Protein AF-A0A949GDP2-F1 (afdb_monomer_lite)

Sequence (70 aa):
MAEIRPSDGEPFRAFVCHTINPYGFPAKDRSGRLEVMEKPHLGELMAKIRAPHAERQLSYATPNTEGEIQ

Secondary structure (DSSP, 8-state):
-EEE--SSS--EEEEE--SS-TT------SSS---SEE-S-HHHHHHHHHSPP-------PPPP------

Foldseek 3Di:
DDWDDDPDDDIDDWDQAPCDAPVPDRHHDPLVQDDRIGHPDVVVVVCSSPDDDPDPPDDDDDPPPPDPDD

pLDDT: mean 87.79, std 13.19, range [44.47, 97.75]

Structure (mmCIF, N/CA/C/O backbone):
data_AF-A0A949GDP2-F1
#
_entry.id   AF-A0A949GDP2-F1
#
loop_
_atom_site.group_PDB
_atom_site.id
_atom_site.type_symbol
_atom_site.label_atom_id
_atom_site.label_alt_id
_atom_site.label_comp_id
_atom_site.label_asym_id
_atom_site.label_entity_id
_atom_site.label_seq_id
_atom_site.pdbx_PDB_ins_code
_atom_site.Cartn_x
_atom_site.Cartn_y
_atom_site.Cartn_z
_atom_site.occupancy
_atom_site.B_iso_or_equiv
_atom_site.auth_seq_id
_atom_site.auth_comp_id
_atom_site.auth_asym_id
_atom_site.auth_atom_id
_atom_site.pdbx_PDB_model_num
ATOM 1 N N . MET A 1 1 ? -8.121 4.762 -1.680 1.00 90.69 1 MET A N 1
ATOM 2 C CA . MET A 1 1 ? -7.603 5.065 -0.329 1.00 90.69 1 MET A CA 1
ATOM 3 C C . MET A 1 1 ? -8.740 4.867 0.650 1.00 90.69 1 MET A C 1
ATOM 5 O O . MET A 1 1 ? -9.856 5.246 0.317 1.00 90.69 1 MET A O 1
ATOM 9 N N . ALA A 1 2 ? -8.464 4.273 1.803 1.00 94.94 2 ALA A N 1
ATOM 10 C CA . ALA A 1 2 ? -9.440 3.989 2.846 1.00 94.94 2 ALA A CA 1
ATOM 11 C C . ALA A 1 2 ? -8.942 4.502 4.201 1.00 94.94 2 ALA A C 1
ATOM 13 O O . ALA A 1 2 ? -7.740 4.697 4.389 1.00 94.94 2 ALA A O 1
ATOM 14 N N . GLU A 1 3 ? -9.875 4.732 5.120 1.00 96.38 3 GLU A N 1
ATOM 15 C CA . GLU A 1 3 ? -9.575 4.893 6.541 1.00 96.38 3 GLU A CA 1
ATOM 16 C C . GLU A 1 3 ? -9.545 3.505 7.187 1.00 96.38 3 GLU A C 1
ATOM 18 O O . GLU A 1 3 ? -10.478 2.719 7.024 1.00 96.38 3 GLU A O 1
ATOM 23 N N . ILE A 1 4 ? -8.457 3.204 7.885 1.00 95.75 4 ILE A N 1
ATOM 24 C CA . ILE A 1 4 ? -8.220 1.959 8.601 1.00 95.75 4 ILE A CA 1
ATOM 25 C C . ILE A 1 4 ? -8.338 2.253 10.088 1.00 95.75 4 ILE A C 1
ATOM 27 O O . ILE A 1 4 ? -7.722 3.190 10.596 1.00 95.75 4 ILE A O 1
ATOM 31 N N . ARG A 1 5 ? -9.132 1.436 10.777 1.00 94.75 5 ARG A N 1
ATOM 32 C CA . ARG A 1 5 ? -9.334 1.506 12.223 1.00 94.75 5 ARG A CA 1
ATOM 33 C C . ARG A 1 5 ? -8.793 0.220 12.841 1.00 94.75 5 ARG A C 1
ATOM 35 O O . ARG A 1 5 ? -9.488 -0.796 12.790 1.00 94.75 5 ARG A O 1
ATOM 42 N N . PRO A 1 6 ? -7.535 0.215 13.307 1.00 90.69 6 PRO A N 1
ATOM 43 C CA . PRO A 1 6 ? -6.980 -0.946 13.986 1.00 90.69 6 PRO A CA 1
ATOM 44 C C . PRO A 1 6 ? -7.678 -1.166 15.338 1.00 90.69 6 PRO A C 1
ATOM 46 O O . PRO A 1 6 ? -8.351 -0.279 15.856 1.00 90.69 6 PRO A O 1
ATOM 49 N N . SER A 1 7 ? -7.533 -2.366 15.904 1.00 91.81 7 SER A N 1
ATOM 50 C CA . SER A 1 7 ? -8.062 -2.689 17.238 1.00 91.81 7 SER A CA 1
ATOM 51 C C . SER A 1 7 ? -7.333 -1.957 18.367 1.00 91.81 7 SER A C 1
ATOM 53 O O . SER A 1 7 ? -7.877 -1.831 19.458 1.00 91.81 7 SER A O 1
ATOM 55 N N . ASP A 1 8 ? -6.104 -1.518 18.102 1.00 91.44 8 ASP A N 1
ATOM 56 C CA . ASP A 1 8 ? -5.275 -0.720 18.995 1.00 91.44 8 ASP A CA 1
ATOM 57 C C . ASP A 1 8 ? -4.561 0.371 18.182 1.00 91.44 8 ASP A C 1
ATOM 59 O O . ASP A 1 8 ? -4.141 0.129 17.045 1.00 91.44 8 ASP A O 1
ATOM 63 N N . GLY A 1 9 ? -4.439 1.564 18.760 1.00 92.62 9 GLY A N 1
ATOM 64 C CA . GLY A 1 9 ? -3.901 2.760 18.113 1.00 92.62 9 GLY A CA 1
ATOM 65 C C . GLY A 1 9 ? -4.919 3.615 17.346 1.00 92.62 9 GLY A C 1
ATOM 66 O O . GLY A 1 9 ? -6.110 3.316 17.257 1.00 92.62 9 GLY A O 1
ATOM 67 N N . GLU A 1 10 ? -4.423 4.724 16.796 1.00 96.19 10 GLU A N 1
ATOM 68 C CA . GLU A 1 10 ? -5.241 5.734 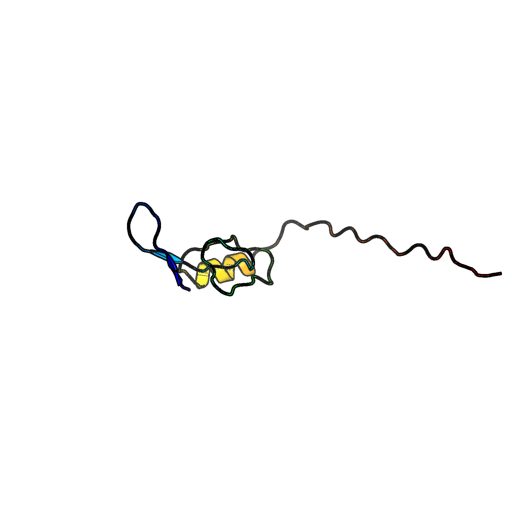16.119 1.00 96.19 10 GLU A CA 1
ATOM 69 C C . GLU A 1 10 ? -5.632 5.323 14.688 1.00 96.19 10 GLU A C 1
ATOM 71 O O . GLU A 1 10 ? -4.844 4.680 13.980 1.00 96.19 10 GLU A O 1
ATOM 76 N N . PRO A 1 11 ? -6.817 5.742 14.205 1.00 95.94 11 PRO A N 1
ATOM 77 C CA . PRO A 1 11 ? -7.194 5.584 12.809 1.00 95.94 11 PRO A CA 1
ATOM 78 C C . PRO A 1 11 ? -6.187 6.241 11.860 1.00 95.94 11 PRO A C 1
ATOM 80 O O . PRO A 1 11 ? -5.731 7.364 12.077 1.00 95.94 11 PRO A O 1
ATOM 83 N N . PHE A 1 12 ? -5.889 5.575 10.748 1.00 96.31 12 PHE A N 1
ATOM 84 C CA . PHE A 1 12 ? -4.978 6.097 9.729 1.00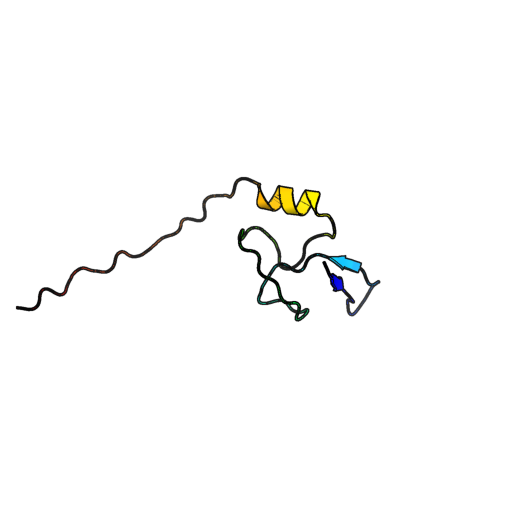 96.31 12 PHE A CA 1
ATOM 85 C C . PHE A 1 12 ? -5.500 5.836 8.319 1.00 96.31 12 PHE A C 1
ATOM 87 O O . PHE A 1 12 ? -6.415 5.046 8.103 1.00 96.31 12 PHE A O 1
ATOM 94 N N . ARG A 1 13 ? -4.927 6.517 7.323 1.00 96.81 13 ARG A N 1
ATOM 95 C CA . ARG A 1 13 ? -5.278 6.309 5.912 1.00 96.81 13 ARG A CA 1
ATOM 96 C C . ARG A 1 13 ? -4.247 5.434 5.221 1.00 96.81 13 ARG A C 1
ATOM 98 O O . ARG A 1 13 ? -3.053 5.613 5.428 1.00 96.81 13 ARG A O 1
ATOM 105 N N . ALA A 1 14 ? -4.713 4.546 4.353 1.00 97.38 14 ALA A N 1
ATOM 106 C CA . ALA A 1 14 ? -3.863 3.675 3.548 1.00 97.38 14 ALA A CA 1
ATOM 107 C C . ALA A 1 14 ? -4.505 3.366 2.189 1.00 97.38 14 ALA A C 1
ATOM 109 O O . ALA A 1 14 ? -5.708 3.571 1.970 1.00 97.38 14 ALA A O 1
ATOM 110 N N . PHE A 1 15 ? -3.711 2.856 1.252 1.00 97.75 15 PHE A N 1
ATOM 111 C CA . PHE A 1 15 ? -4.248 2.137 0.100 1.00 97.75 15 PHE A CA 1
ATOM 112 C C . PHE A 1 15 ? -4.368 0.659 0.445 1.00 97.75 15 PHE A C 1
ATOM 114 O O . PHE A 1 15 ? -3.435 0.081 0.985 1.00 97.75 15 PHE A O 1
ATOM 121 N N . VAL A 1 16 ? -5.510 0.061 0.109 1.00 97.44 16 VAL A N 1
ATOM 122 C CA . VAL A 1 16 ? -5.703 -1.389 0.142 1.00 97.44 16 VAL A CA 1
ATOM 123 C C . VAL A 1 16 ? -5.618 -1.884 -1.290 1.00 97.44 16 VAL A C 1
ATOM 125 O O . VAL A 1 16 ? -6.318 -1.361 -2.161 1.00 97.44 16 VAL A O 1
ATOM 128 N N . CYS A 1 17 ? -4.722 -2.832 -1.545 1.00 97.50 17 CYS A N 1
ATOM 129 C CA . CYS A 1 17 ? -4.316 -3.166 -2.909 1.00 97.50 17 CYS A CA 1
ATOM 130 C C . CYS A 1 17 ? -4.651 -4.607 -3.310 1.00 97.50 17 CYS A C 1
ATOM 132 O O . CYS A 1 17 ? -4.727 -4.890 -4.500 1.00 97.50 17 CYS A O 1
ATOM 134 N N . HIS A 1 18 ? -4.907 -5.529 -2.379 1.00 97.56 18 HIS A N 1
ATOM 135 C CA . HIS A 1 18 ? -5.195 -6.935 -2.713 1.00 97.56 18 HIS A CA 1
ATOM 136 C C . HIS A 1 18 ?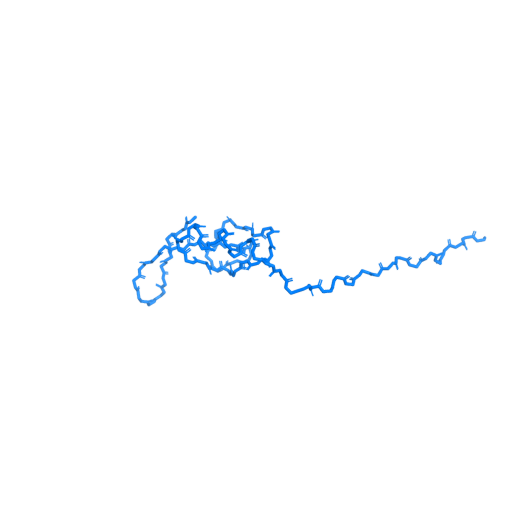 -6.691 -7.246 -2.728 1.00 97.56 18 HIS A C 1
ATOM 138 O O . HIS A 1 18 ? -7.457 -6.706 -1.935 1.00 97.56 18 HIS A O 1
ATOM 144 N N . THR A 1 19 ? -7.105 -8.164 -3.606 1.00 96.94 19 THR A N 1
ATOM 145 C CA . THR A 1 19 ? -8.503 -8.627 -3.681 1.00 96.94 19 THR A CA 1
ATOM 146 C C . THR A 1 19 ? -8.932 -9.381 -2.432 1.00 96.94 19 THR A C 1
ATOM 148 O O . THR A 1 19 ? -10.036 -9.160 -1.947 1.00 96.94 19 THR A O 1
ATOM 151 N N . ILE A 1 20 ? -8.053 -10.220 -1.883 1.00 95.81 20 ILE A N 1
ATOM 152 C CA . ILE A 1 20 ? -8.264 -10.857 -0.584 1.00 95.81 20 ILE A CA 1
ATOM 153 C C . ILE A 1 20 ? -7.543 -9.990 0.446 1.00 95.81 20 ILE A C 1
ATOM 155 O O . ILE A 1 20 ? -6.319 -10.013 0.535 1.00 95.81 20 ILE A O 1
ATOM 159 N N . ASN A 1 21 ? -8.300 -9.175 1.174 1.00 95.06 21 ASN A N 1
ATOM 160 C CA . ASN A 1 21 ? -7.782 -8.296 2.218 1.00 95.06 21 ASN A CA 1
ATOM 161 C C . ASN A 1 21 ? -8.700 -8.346 3.454 1.00 95.06 21 ASN A C 1
ATOM 163 O O . ASN A 1 21 ? -9.899 -8.589 3.305 1.00 95.06 21 ASN A O 1
ATOM 167 N N . PRO A 1 22 ? -8.175 -8.096 4.667 1.00 93.81 22 PRO A N 1
ATOM 168 C CA . PRO A 1 22 ? -8.948 -8.219 5.907 1.00 93.81 22 PRO A CA 1
ATOM 169 C C . PRO A 1 22 ? -9.950 -7.075 6.123 1.00 93.81 22 PRO A C 1
ATOM 171 O O . PRO A 1 22 ? -10.742 -7.122 7.058 1.00 93.81 22 PRO A O 1
ATOM 174 N N . TYR A 1 23 ? -9.922 -6.046 5.274 1.00 94.25 23 TYR A N 1
ATOM 175 C CA . TYR A 1 23 ? -10.720 -4.831 5.431 1.00 94.25 23 TYR A CA 1
ATOM 176 C C . TYR A 1 23 ? -12.006 -4.838 4.595 1.00 94.25 23 TYR A C 1
ATOM 178 O O . TYR A 1 23 ? -12.804 -3.910 4.694 1.00 94.25 23 TYR A O 1
ATOM 186 N N . GLY A 1 24 ? -12.207 -5.850 3.744 1.00 94.44 24 GLY A N 1
ATOM 187 C CA . GLY A 1 24 ? -13.406 -5.980 2.911 1.00 94.44 24 GLY A CA 1
ATOM 188 C C . GLY A 1 24 ? -13.537 -4.923 1.809 1.00 94.44 24 GLY A C 1
ATOM 189 O O . GLY A 1 24 ? -14.603 -4.796 1.209 1.00 94.44 24 GLY A O 1
ATOM 190 N N . PHE A 1 25 ? -12.478 -4.160 1.515 1.00 95.31 25 PHE A N 1
ATOM 191 C CA . PHE A 1 25 ? -12.526 -3.156 0.454 1.00 95.31 25 PHE A CA 1
ATOM 192 C C . PHE A 1 25 ? -12.355 -3.799 -0.930 1.00 95.31 25 PHE A C 1
ATOM 194 O O . PHE A 1 25 ? -11.487 -4.663 -1.095 1.00 95.31 25 PHE A O 1
ATOM 201 N N . PRO A 1 26 ? -13.112 -3.358 -1.955 1.00 95.50 26 PRO A N 1
ATOM 202 C CA . PRO A 1 26 ? -12.903 -3.811 -3.324 1.00 95.50 26 PRO A CA 1
ATOM 203 C C . PRO A 1 26 ? -11.566 -3.273 -3.850 1.00 95.50 26 PRO A C 1
ATOM 205 O O . PRO A 1 26 ? -11.419 -2.081 -4.121 1.00 95.50 26 PRO A O 1
ATOM 208 N N . ALA A 1 27 ? -10.583 -4.159 -4.001 1.00 96.31 27 ALA A N 1
ATOM 209 C CA . ALA A 1 27 ? -9.242 -3.813 -4.458 1.00 96.31 27 ALA A CA 1
ATOM 210 C C . ALA A 1 27 ? -8.650 -4.897 -5.367 1.00 96.31 27 ALA A C 1
ATOM 212 O O . ALA A 1 27 ? -8.998 -6.075 -5.279 1.00 96.31 27 ALA A O 1
ATOM 213 N N . LYS A 1 28 ? -7.749 -4.501 -6.269 1.00 96.31 28 LYS A N 1
ATOM 214 C CA . LYS A 1 28 ? -6.930 -5.431 -7.056 1.00 96.31 28 LYS A CA 1
ATOM 215 C C . LYS A 1 28 ? -5.735 -4.713 -7.670 1.00 96.31 28 LYS A C 1
ATOM 217 O O . LYS A 1 28 ? -5.887 -3.945 -8.619 1.00 96.31 28 LYS A O 1
ATOM 222 N N . ASP A 1 29 ? -4.548 -5.023 -7.178 1.00 95.19 29 ASP A N 1
ATOM 223 C CA . ASP A 1 29 ? -3.295 -4.651 -7.805 1.00 95.19 29 ASP A CA 1
ATOM 224 C C . ASP A 1 29 ? -3.073 -5.535 -9.033 1.00 95.19 29 ASP A C 1
ATOM 226 O O . ASP A 1 29 ? -2.987 -6.759 -8.944 1.00 95.19 29 ASP A O 1
AT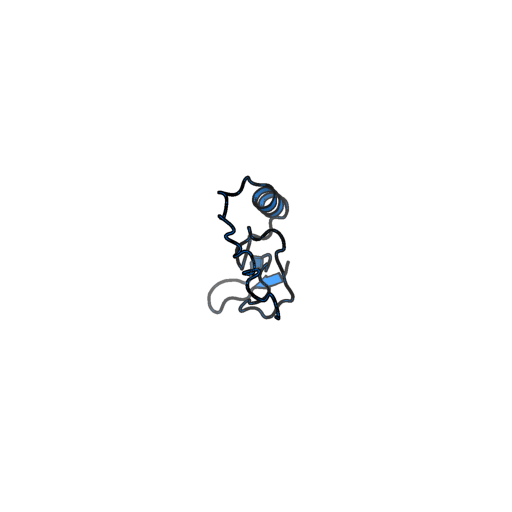OM 230 N N . ARG A 1 30 ? -3.003 -4.903 -10.203 1.00 92.88 30 ARG A N 1
ATOM 231 C CA . ARG A 1 30 ? -2.681 -5.581 -11.465 1.00 92.88 30 ARG A CA 1
ATOM 232 C C . ARG A 1 30 ? -1.186 -5.600 -11.752 1.00 92.88 30 ARG A C 1
ATOM 234 O O . ARG A 1 30 ? -0.763 -6.293 -12.668 1.00 92.88 30 ARG A O 1
ATOM 241 N N . SER A 1 31 ? -0.404 -4.821 -11.011 1.00 91.50 31 SER A N 1
ATOM 242 C CA . SER A 1 31 ? 1.042 -4.764 -11.173 1.00 91.50 31 SER A CA 1
ATOM 243 C C . SER A 1 31 ? 1.752 -5.934 -10.492 1.00 91.50 31 SER A C 1
ATOM 245 O O . SER A 1 31 ? 2.866 -6.261 -10.891 1.00 91.50 31 SER A O 1
ATOM 247 N N . GLY A 1 32 ? 1.109 -6.567 -9.502 1.00 91.12 32 GLY A N 1
ATOM 248 C CA . GLY A 1 32 ? 1.676 -7.668 -8.722 1.00 91.12 32 GLY A CA 1
ATOM 249 C C . GLY A 1 32 ? 2.843 -7.238 -7.832 1.00 91.12 32 GLY A C 1
ATOM 250 O O . GLY A 1 32 ? 3.652 -8.080 -7.456 1.00 91.12 32 GLY A O 1
ATOM 251 N N . ARG A 1 33 ? 2.961 -5.935 -7.547 1.00 91.69 33 ARG A N 1
ATOM 252 C CA . ARG A 1 33 ? 4.115 -5.317 -6.874 1.00 91.69 33 ARG A CA 1
ATOM 253 C C . ARG A 1 33 ? 3.783 -4.725 -5.514 1.00 91.69 33 ARG A C 1
ATOM 255 O O . ARG A 1 33 ? 4.702 -4.387 -4.775 1.00 91.69 33 ARG A O 1
ATOM 262 N N . LEU A 1 34 ? 2.507 -4.524 -5.212 1.00 95.19 34 LEU A N 1
ATOM 263 C CA . LEU A 1 34 ? 2.083 -3.850 -3.991 1.00 95.19 34 LEU A CA 1
ATOM 264 C C . LEU A 1 34 ? 1.787 -4.851 -2.880 1.00 95.19 34 LEU A C 1
ATOM 266 O O . LEU A 1 34 ? 1.344 -5.969 -3.144 1.00 95.19 34 LEU A O 1
ATOM 270 N N . GLU A 1 35 ? 1.984 -4.421 -1.638 1.00 96.00 35 GLU A N 1
ATOM 271 C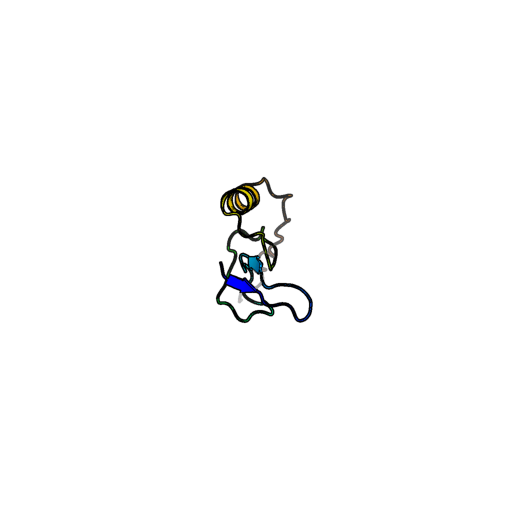 CA . GLU A 1 35 ? 1.528 -5.165 -0.464 1.00 96.00 35 GLU A CA 1
ATOM 272 C C . GLU A 1 35 ? 0.012 -5.029 -0.281 1.00 96.00 35 GLU A C 1
ATOM 274 O O . GLU A 1 35 ? -0.641 -4.226 -0.948 1.00 96.00 35 GLU A O 1
ATOM 279 N N . VAL A 1 36 ? -0.571 -5.788 0.655 1.00 96.62 36 VAL A N 1
ATOM 280 C CA . VAL A 1 36 ? -2.003 -5.665 0.999 1.00 96.62 36 VAL A CA 1
ATOM 281 C C . VAL A 1 36 ? -2.354 -4.221 1.367 1.00 96.62 36 VAL A C 1
ATOM 283 O O . VAL A 1 36 ? -3.410 -3.728 0.959 1.00 96.62 36 VAL A O 1
ATOM 286 N N . MET A 1 37 ? -1.460 -3.558 2.109 1.00 96.44 37 MET A N 1
ATOM 287 C CA . MET A 1 37 ? -1.562 -2.154 2.481 1.00 96.44 37 MET A CA 1
ATOM 288 C C . MET A 1 37 ? -0.327 -1.363 2.073 1.00 96.44 37 MET A C 1
ATOM 290 O O . MET A 1 37 ? 0.801 -1.785 2.307 1.00 96.44 37 MET A O 1
ATOM 294 N N . GLU A 1 38 ? -0.561 -0.162 1.563 1.00 97.50 38 GLU A N 1
ATOM 295 C CA . GLU A 1 38 ? 0.476 0.812 1.239 1.00 97.50 38 GLU A CA 1
ATOM 296 C C . GLU A 1 38 ? 0.174 2.150 1.919 1.00 97.50 38 GLU A C 1
ATOM 298 O O . GLU A 1 38 ? -0.984 2.496 2.188 1.00 97.50 38 GLU A O 1
ATOM 303 N N . LYS A 1 39 ? 1.226 2.933 2.169 1.00 96.75 39 LYS A N 1
ATOM 304 C CA . LYS A 1 39 ? 1.111 4.285 2.735 1.00 96.75 39 LYS A CA 1
ATOM 305 C C . LYS A 1 39 ? 0.175 5.160 1.896 1.00 96.75 39 LYS A C 1
ATOM 307 O O . LYS A 1 39 ? 0.104 4.969 0.683 1.00 96.75 39 LYS A O 1
ATOM 312 N N . PRO A 1 40 ? -0.472 6.188 2.474 1.00 97.00 40 PRO A N 1
ATOM 313 C CA . PRO A 1 40 ? -1.373 7.090 1.752 1.00 97.00 40 PRO A CA 1
ATOM 314 C C . PRO A 1 40 ? -0.613 8.099 0.866 1.00 97.00 40 PRO A C 1
ATOM 316 O O . PRO A 1 40 ? -0.943 9.280 0.824 1.00 97.00 40 PRO A O 1
ATOM 319 N N . HIS A 1 41 ? 0.416 7.645 0.149 1.00 97.31 41 HIS A N 1
ATOM 320 C CA . HIS A 1 41 ? 1.287 8.463 -0.678 1.00 97.31 41 HIS A CA 1
ATOM 321 C C . HIS A 1 41 ? 1.284 7.951 -2.123 1.00 97.31 41 HIS A C 1
ATOM 323 O O . HIS A 1 41 ? 1.978 6.999 -2.477 1.00 97.31 41 HIS A O 1
ATOM 329 N N . LEU A 1 42 ? 0.543 8.631 -3.001 1.00 96.50 42 LEU A N 1
ATOM 330 C CA . LEU A 1 42 ? 0.377 8.196 -4.392 1.00 96.50 42 LEU A CA 1
ATOM 331 C C . LEU A 1 42 ? 1.702 8.147 -5.174 1.00 96.50 42 LEU A C 1
ATOM 333 O O . LEU A 1 42 ? 1.903 7.232 -5.966 1.00 96.50 42 LEU A O 1
ATOM 337 N N . GLY A 1 43 ? 2.611 9.100 -4.940 1.00 97.19 43 GLY A N 1
ATOM 338 C CA . GLY A 1 43 ? 3.926 9.137 -5.597 1.00 97.19 43 GLY A CA 1
ATOM 339 C C . GLY A 1 43 ? 4.781 7.896 -5.309 1.00 97.19 43 GLY A C 1
ATOM 340 O O . GLY A 1 43 ? 5.175 7.209 -6.245 1.00 97.19 43 GLY A O 1
ATOM 341 N N . GLU A 1 44 ? 5.005 7.565 -4.032 1.00 96.06 44 GLU A N 1
ATOM 342 C CA . GLU A 1 44 ? 5.674 6.329 -3.596 1.00 96.06 44 GLU A CA 1
ATOM 343 C C . GLU A 1 44 ? 5.007 5.066 -4.159 1.00 96.06 44 GLU A C 1
ATOM 345 O O . GLU A 1 44 ? 5.696 4.193 -4.686 1.00 96.06 44 GLU A O 1
ATOM 350 N N . LEU A 1 45 ? 3.672 4.992 -4.129 1.00 95.81 45 LEU A N 1
ATOM 351 C CA . LEU A 1 45 ? 2.928 3.862 -4.691 1.00 95.81 45 LEU A CA 1
ATOM 352 C C . LEU A 1 45 ? 3.210 3.695 -6.192 1.00 95.81 45 LEU A C 1
ATOM 354 O O . LEU A 1 45 ? 3.522 2.600 -6.659 1.00 95.81 45 LEU A O 1
ATOM 358 N N . MET A 1 46 ? 3.159 4.791 -6.953 1.00 96.44 46 MET A N 1
ATOM 359 C CA . MET A 1 46 ? 3.465 4.781 -8.385 1.00 96.44 46 MET A CA 1
ATOM 360 C C . MET A 1 46 ? 4.936 4.467 -8.665 1.00 96.44 46 MET A C 1
ATOM 362 O O . MET A 1 46 ? 5.228 3.789 -9.649 1.00 96.44 46 MET A O 1
ATOM 366 N N . ALA A 1 47 ? 5.858 4.913 -7.811 1.00 95.94 47 ALA A N 1
ATOM 367 C CA . ALA A 1 47 ? 7.269 4.560 -7.913 1.00 95.94 47 ALA A CA 1
ATOM 368 C C . ALA A 1 47 ? 7.475 3.049 -7.721 1.00 95.94 47 ALA A C 1
ATOM 370 O O . ALA A 1 47 ? 8.135 2.419 -8.546 1.00 95.94 47 ALA A O 1
ATOM 371 N N . LYS A 1 48 ? 6.826 2.442 -6.716 1.00 94.38 48 LYS A N 1
ATOM 372 C CA . LYS A 1 48 ? 6.857 0.990 -6.476 1.00 94.38 48 LYS A CA 1
ATOM 373 C C . LYS A 1 48 ? 6.272 0.202 -7.651 1.00 94.38 48 LYS A C 1
ATOM 375 O O . LYS A 1 48 ? 6.865 -0.779 -8.087 1.00 94.38 48 LYS A O 1
ATOM 380 N N . ILE A 1 49 ? 5.170 0.679 -8.240 1.00 94.69 49 ILE A N 1
ATOM 381 C CA . ILE A 1 49 ? 4.581 0.095 -9.460 1.00 94.69 49 ILE A CA 1
ATOM 382 C C . ILE A 1 49 ? 5.533 0.191 -10.663 1.00 94.69 49 ILE A C 1
ATOM 384 O O . ILE A 1 49 ? 5.445 -0.633 -11.564 1.00 94.69 49 ILE A O 1
ATOM 388 N N . ARG A 1 50 ? 6.413 1.190 -10.746 1.00 94.12 50 ARG A N 1
ATOM 389 C CA . ARG A 1 50 ? 7.314 1.369 -11.901 1.00 94.12 50 ARG A CA 1
ATOM 390 C C . ARG A 1 50 ? 8.693 0.747 -11.705 1.00 94.12 50 ARG A C 1
ATOM 392 O O . ARG A 1 50 ? 9.451 0.682 -12.670 1.00 94.12 50 ARG A O 1
ATOM 399 N N . ALA A 1 51 ? 9.017 0.303 -10.495 1.00 89.94 51 ALA A N 1
ATOM 400 C CA . ALA A 1 51 ? 10.319 -0.260 -10.185 1.00 89.94 51 ALA A CA 1
ATOM 401 C C . ALA A 1 51 ? 10.598 -1.547 -11.001 1.00 89.94 51 ALA A C 1
ATOM 403 O O . ALA A 1 51 ? 9.672 -2.336 -11.242 1.00 89.94 51 ALA A O 1
ATOM 404 N N . PRO A 1 52 ? 11.861 -1.780 -11.416 1.00 83.19 52 PRO A N 1
ATOM 405 C CA . PRO A 1 52 ? 12.282 -3.040 -12.024 1.00 83.19 52 PRO A CA 1
ATOM 406 C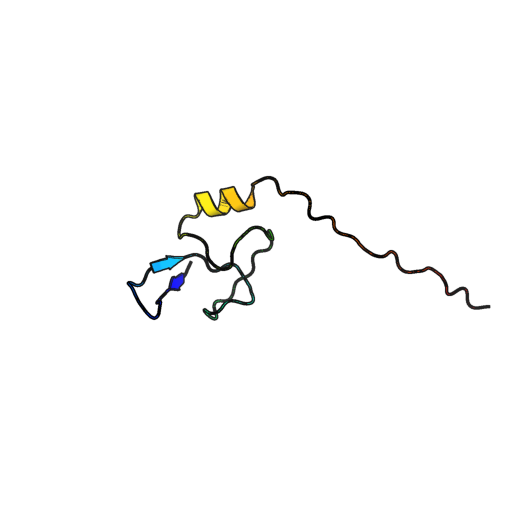 C . PRO A 1 52 ? 11.963 -4.221 -11.099 1.00 83.19 52 PRO A C 1
ATOM 408 O O . PRO A 1 52 ? 12.215 -4.155 -9.897 1.00 83.19 52 PRO A O 1
ATOM 411 N N . HIS A 1 53 ? 11.398 -5.297 -11.648 1.00 73.62 53 HIS A N 1
ATOM 412 C CA . HIS A 1 53 ? 11.043 -6.495 -10.885 1.00 73.62 53 HIS A CA 1
ATOM 413 C C . HIS A 1 53 ? 12.160 -7.541 -11.019 1.00 73.62 53 HIS A C 1
ATOM 415 O O . HIS A 1 53 ? 12.661 -7.754 -12.121 1.00 73.62 53 HIS A O 1
ATOM 421 N N . ALA A 1 54 ? 12.522 -8.226 -9.930 1.00 66.94 54 ALA A N 1
ATOM 422 C CA . ALA A 1 54 ? 13.375 -9.415 -10.002 1.00 66.94 54 ALA A CA 1
ATOM 423 C C . ALA A 1 54 ? 12.604 -10.512 -10.744 1.00 66.94 54 ALA A C 1
ATOM 425 O O . ALA A 1 54 ? 11.592 -10.962 -10.221 1.00 66.94 54 ALA A O 1
ATOM 426 N N . GLU A 1 55 ? 12.982 -10.860 -11.975 1.00 65.00 55 GLU A N 1
ATOM 427 C CA . GLU A 1 55 ? 12.220 -11.763 -12.852 1.00 65.00 55 GLU A CA 1
ATOM 428 C C . GLU A 1 55 ? 11.591 -12.934 -12.084 1.00 65.00 55 GLU A C 1
ATOM 430 O O . GLU A 1 55 ? 12.270 -13.843 -11.608 1.00 65.00 55 GLU A O 1
ATOM 435 N N . ARG A 1 56 ? 10.260 -12.909 -11.939 1.00 66.25 56 ARG A N 1
ATOM 436 C CA . ARG A 1 56 ? 9.539 -14.087 -11.474 1.00 66.25 56 ARG A CA 1
ATOM 437 C C . ARG A 1 56 ? 9.530 -15.034 -12.660 1.00 66.25 56 ARG A C 1
ATOM 439 O O . ARG A 1 56 ? 8.834 -14.765 -13.634 1.00 66.25 56 ARG A O 1
ATOM 446 N N . GLN A 1 57 ? 10.329 -16.095 -12.596 1.00 63.31 57 GLN A N 1
ATOM 447 C CA . GLN A 1 57 ? 10.372 -17.115 -13.636 1.00 63.31 57 GLN A CA 1
ATOM 448 C C . GLN A 1 57 ? 8.972 -17.729 -13.773 1.00 63.31 57 GLN A C 1
ATOM 450 O O . GLN A 1 57 ? 8.546 -18.539 -12.951 1.00 63.31 57 GLN A O 1
ATOM 455 N N . LEU A 1 58 ? 8.216 -17.285 -14.780 1.00 68.81 58 LEU A N 1
ATOM 456 C CA . LEU A 1 58 ? 6.965 -17.924 -15.159 1.00 68.81 58 LEU A CA 1
ATOM 457 C C . LEU A 1 58 ? 7.322 -19.194 -15.929 1.00 68.81 58 LEU A C 1
ATOM 459 O O . LEU A 1 58 ? 7.670 -19.134 -17.106 1.00 68.81 58 LEU A O 1
ATOM 463 N N . SER A 1 59 ? 7.239 -20.343 -15.263 1.00 77.38 59 SER A N 1
ATOM 464 C CA . SER A 1 59 ? 7.173 -21.626 -15.951 1.00 77.38 59 SER A CA 1
ATOM 465 C C . SER A 1 59 ? 5.734 -21.860 -16.407 1.00 77.38 59 SER A C 1
ATOM 467 O O . SER A 1 59 ? 4.792 -21.808 -15.616 1.00 77.38 59 SER A O 1
ATOM 469 N N . TYR A 1 60 ? 5.552 -22.100 -17.700 1.00 77.88 60 TYR A N 1
ATOM 470 C CA . TYR A 1 60 ? 4.314 -22.647 -18.238 1.00 77.88 60 TYR A CA 1
ATOM 471 C C . TYR A 1 60 ? 4.629 -24.017 -18.831 1.00 77.88 60 TYR A C 1
ATOM 473 O O . TYR A 1 60 ? 5.637 -24.186 -19.515 1.00 77.88 60 TYR A O 1
ATOM 481 N N . ALA A 1 61 ? 3.791 -25.009 -18.533 1.00 78.94 61 ALA A N 1
ATOM 482 C CA . ALA A 1 61 ? 3.867 -26.293 -19.210 1.00 78.94 61 ALA A CA 1
ATOM 483 C C . ALA A 1 61 ? 3.288 -26.120 -20.617 1.00 78.94 61 ALA A C 1
ATOM 485 O O . ALA A 1 61 ? 2.173 -25.616 -20.774 1.00 78.94 61 ALA A O 1
ATOM 486 N N . THR A 1 62 ? 4.031 -26.522 -21.643 1.00 74.25 62 THR A N 1
ATOM 487 C CA . THR A 1 62 ? 3.441 -26.735 -22.965 1.00 74.25 62 THR A CA 1
ATOM 488 C C . THR A 1 62 ? 2.493 -27.933 -22.877 1.00 74.25 62 THR A C 1
ATOM 490 O O . THR A 1 62 ? 2.880 -28.947 -22.292 1.00 74.25 62 THR A O 1
ATOM 493 N N . PRO A 1 63 ? 1.265 -27.851 -23.417 1.00 78.19 63 PRO A N 1
ATOM 494 C CA . PRO A 1 63 ? 0.388 -29.013 -23.490 1.00 78.19 63 PRO A CA 1
ATOM 495 C C . PRO A 1 63 ? 1.090 -30.121 -24.287 1.00 78.19 63 PRO A C 1
ATOM 497 O O . PRO A 1 63 ? 1.627 -29.843 -25.359 1.00 78.19 63 PRO A O 1
ATOM 500 N N . ASN A 1 64 ? 1.104 -31.355 -23.775 1.00 75.88 64 ASN A N 1
ATOM 501 C CA . ASN A 1 64 ? 1.598 -32.511 -24.526 1.00 75.88 64 ASN A CA 1
ATOM 502 C C . ASN A 1 64 ? 0.703 -32.727 -25.755 1.00 75.88 64 ASN A C 1
ATOM 504 O O . ASN A 1 64 ? -0.493 -32.975 -25.609 1.00 75.88 64 ASN A O 1
ATOM 508 N N . THR A 1 65 ? 1.281 -32.676 -26.956 1.00 66.94 65 THR A N 1
ATOM 509 C CA . THR A 1 65 ? 0.604 -32.965 -28.236 1.00 66.94 65 THR A CA 1
ATOM 510 C C . THR A 1 65 ? 0.453 -34.476 -28.479 1.00 66.94 65 THR A C 1
ATOM 512 O O . THR A 1 65 ? 0.536 -34.944 -29.609 1.00 66.94 65 THR A O 1
ATOM 515 N N . GLU A 1 66 ? 0.267 -35.274 -27.430 1.00 62.44 66 GLU A N 1
ATOM 516 C CA . GLU A 1 66 ? 0.195 -36.733 -27.547 1.00 62.44 66 GLU A CA 1
ATOM 517 C C . GLU A 1 66 ? -1.266 -37.177 -27.520 1.00 62.44 66 GLU A C 1
ATOM 519 O O . GLU A 1 66 ? -1.838 -37.524 -26.489 1.00 62.44 66 GLU A O 1
ATOM 524 N N . GLY A 1 67 ? -1.879 -37.089 -28.696 1.00 59.34 67 GLY A N 1
ATOM 525 C CA . GLY A 1 67 ? -3.245 -37.511 -28.965 1.00 59.34 67 GLY A CA 1
ATOM 526 C C . GLY A 1 67 ? -3.496 -37.635 -30.464 1.00 59.34 67 GLY A C 1
ATOM 527 O O . GLY A 1 67 ? -4.513 -37.150 -30.952 1.00 59.34 67 GLY A O 1
ATOM 528 N N . GLU A 1 68 ? -2.554 -38.229 -31.207 1.00 53.09 68 GLU A N 1
ATOM 529 C CA . GLU A 1 68 ? -2.837 -38.748 -32.547 1.00 53.09 68 GLU A CA 1
ATOM 530 C C . GLU A 1 68 ? -3.782 -39.944 -32.399 1.00 53.09 68 GLU A C 1
ATOM 532 O O . GLU A 1 68 ? -3.397 -41.051 -32.028 1.00 53.09 68 GLU A O 1
ATOM 537 N N . ILE A 1 69 ? -5.059 -39.667 -32.629 1.00 57.31 69 ILE A N 1
ATOM 538 C CA . ILE A 1 69 ? -6.111 -40.652 -32.862 1.00 57.31 69 ILE A CA 1
ATOM 539 C C . ILE A 1 69 ? -5.769 -41.402 -34.158 1.00 57.31 69 ILE A C 1
ATOM 541 O O . ILE A 1 69 ? -5.781 -40.796 -35.231 1.00 57.31 69 ILE A O 1
ATOM 545 N N . GLN A 1 70 ? -5.451 -42.694 -34.038 1.00 44.47 70 GLN A N 1
ATOM 546 C CA . GLN A 1 70 ? -5.505 -43.667 -35.136 1.00 44.47 70 GLN A CA 1
ATOM 547 C C . GLN A 1 70 ? -6.840 -44.407 -35.099 1.00 44.47 70 GLN A C 1
ATOM 549 O O . GLN A 1 70 ? -7.286 -44.747 -33.978 1.00 44.47 70 GLN A O 1
#

Radius of gyration: 19.39 Å; chains: 1; bounding box: 27×53×54 Å